Protein AF-I4C8Y8-F1 (afdb_monomer_lite)

pLDDT: mean 79.92, std 16.48, range [39.5, 96.0]

Structure (mmCIF, N/CA/C/O backbone):
data_AF-I4C8Y8-F1
#
_entry.id   AF-I4C8Y8-F1
#
loop_
_atom_site.group_PDB
_atom_site.id
_atom_site.type_symbol
_atom_site.label_atom_id
_atom_site.label_alt_id
_atom_site.label_comp_id
_atom_site.label_asym_id
_atom_site.label_entity_id
_atom_site.label_seq_id
_atom_site.pdbx_PDB_ins_code
_atom_site.Cartn_x
_atom_site.Cartn_y
_atom_site.Cartn_z
_atom_site.occupancy
_atom_site.B_iso_or_equiv
_atom_site.auth_seq_id
_atom_site.auth_comp_id
_atom_site.auth_asym_id
_atom_site.auth_atom_id
_atom_site.pdbx_PDB_model_num
ATOM 1 N N . MET A 1 1 ? -28.497 6.921 -9.385 1.00 40.41 1 MET A N 1
ATOM 2 C CA . MET A 1 1 ? -27.288 7.253 -10.165 1.00 40.41 1 MET A CA 1
ATOM 3 C C . MET A 1 1 ? -26.138 6.450 -9.594 1.00 40.41 1 MET A C 1
ATOM 5 O O . MET A 1 1 ? -25.834 6.623 -8.422 1.00 40.41 1 MET A O 1
ATOM 9 N N . LYS A 1 2 ? -25.570 5.521 -10.369 1.00 39.78 2 LYS A N 1
ATOM 10 C CA . LYS A 1 2 ? -24.259 4.951 -10.055 1.00 39.78 2 LYS A CA 1
ATOM 11 C C . LYS A 1 2 ? -23.258 5.990 -10.545 1.00 39.78 2 LYS A C 1
ATOM 13 O O . LYS A 1 2 ? -22.997 6.038 -11.739 1.00 39.78 2 LYS A O 1
ATOM 18 N N . ASP A 1 3 ? -22.821 6.888 -9.670 1.00 48.16 3 ASP A N 1
ATOM 19 C CA . ASP A 1 3 ? -21.624 7.665 -9.983 1.00 48.16 3 ASP A CA 1
ATOM 20 C C . ASP A 1 3 ? -20.513 6.637 -10.183 1.00 48.16 3 ASP A C 1
ATOM 22 O O . ASP A 1 3 ? -20.263 5.815 -9.293 1.00 48.16 3 ASP A O 1
ATOM 26 N N . GLU A 1 4 ? -19.929 6.601 -11.380 1.00 49.59 4 GLU A N 1
ATOM 27 C CA . GLU A 1 4 ? -18.751 5.788 -11.633 1.00 49.59 4 GLU A CA 1
ATOM 28 C C . GLU A 1 4 ? -17.728 6.192 -10.583 1.00 49.59 4 GLU A C 1
ATOM 30 O O . GLU A 1 4 ? -17.236 7.319 -10.549 1.00 49.59 4 GLU A O 1
ATOM 35 N N . ALA A 1 5 ? -17.440 5.276 -9.666 1.00 52.16 5 ALA A N 1
ATOM 36 C CA . ALA A 1 5 ? -16.670 5.591 -8.479 1.00 52.16 5 ALA A CA 1
ATOM 37 C C . ALA A 1 5 ? -15.254 6.117 -8.798 1.00 52.16 5 ALA A C 1
ATOM 39 O O . ALA A 1 5 ? -14.587 6.642 -7.912 1.00 52.16 5 ALA A O 1
ATOM 40 N N . ALA A 1 6 ? -14.820 6.058 -10.066 1.00 51.25 6 ALA A N 1
ATOM 41 C CA . ALA A 1 6 ? -13.575 6.573 -10.633 1.00 51.25 6 ALA A CA 1
ATOM 42 C C . ALA A 1 6 ? -13.119 7.957 -10.117 1.00 51.25 6 ALA A C 1
ATOM 44 O O . ALA A 1 6 ? -11.923 8.252 -10.170 1.00 51.25 6 ALA A O 1
ATOM 45 N N . HIS A 1 7 ? -14.016 8.782 -9.567 1.00 59.91 7 HIS A N 1
ATOM 46 C CA . HIS A 1 7 ? -13.704 10.116 -9.050 1.00 59.91 7 HIS A CA 1
ATOM 47 C C . HIS A 1 7 ? -13.754 10.277 -7.520 1.00 59.91 7 HIS A C 1
ATOM 49 O O . HIS A 1 7 ? -13.860 11.403 -7.041 1.00 59.91 7 HIS A O 1
ATOM 55 N N . ASP A 1 8 ? -13.623 9.212 -6.714 1.00 72.75 8 ASP A N 1
ATOM 56 C CA . ASP A 1 8 ? -13.432 9.379 -5.264 1.00 72.75 8 ASP A CA 1
ATOM 57 C C . ASP A 1 8 ? -12.123 10.145 -4.952 1.00 72.75 8 ASP A C 1
ATOM 59 O O . ASP A 1 8 ? -11.033 9.591 -5.148 1.00 72.75 8 ASP A O 1
ATOM 63 N N . PRO A 1 9 ? -12.164 11.365 -4.367 1.00 77.25 9 PRO A N 1
ATOM 64 C CA . PRO A 1 9 ? -10.954 12.098 -3.991 1.00 77.25 9 PRO A CA 1
ATOM 65 C C . PRO A 1 9 ? -10.076 11.327 -2.999 1.00 77.25 9 PRO A C 1
ATOM 67 O O . PRO A 1 9 ? -8.862 11.553 -2.941 1.00 77.25 9 PRO A O 1
ATOM 70 N N . LYS A 1 10 ? -10.667 10.407 -2.224 1.00 81.12 10 LYS A N 1
ATOM 71 C CA . LYS A 1 10 ? -9.965 9.515 -1.293 1.00 81.12 10 LYS A CA 1
ATOM 72 C C . LYS A 1 10 ? -9.112 8.474 -2.011 1.00 81.12 10 LYS A C 1
ATOM 74 O O . LYS A 1 10 ? -8.108 8.053 -1.450 1.00 81.12 10 LYS A O 1
ATOM 79 N N . TYR A 1 11 ? -9.481 8.087 -3.230 1.00 86.06 11 TYR A N 1
ATOM 80 C CA . TYR A 1 11 ? -8.823 7.049 -4.024 1.00 86.06 11 TYR A CA 1
ATOM 81 C C . TYR A 1 11 ? -8.322 7.580 -5.369 1.00 86.06 11 TYR A C 1
ATOM 83 O O . TYR A 1 11 ? -8.083 6.795 -6.277 1.00 86.06 11 TYR A O 1
ATOM 91 N N . SER A 1 12 ? -8.127 8.896 -5.502 1.00 83.75 12 SER A N 1
ATOM 92 C CA . SER A 1 12 ? -7.857 9.543 -6.793 1.00 83.75 12 SER A CA 1
ATOM 93 C C . SER A 1 12 ? -6.482 9.232 -7.394 1.00 83.75 12 SER A C 1
ATOM 95 O O . SER A 1 12 ? -6.261 9.472 -8.573 1.00 83.75 12 SER A O 1
ATOM 97 N N . THR A 1 13 ? -5.535 8.719 -6.604 1.00 88.88 13 THR A N 1
ATOM 98 C CA . THR A 1 13 ? -4.179 8.380 -7.066 1.00 88.88 13 THR A CA 1
ATOM 99 C C . THR A 1 13 ? -3.752 7.010 -6.558 1.00 88.88 13 THR A C 1
ATOM 101 O O . THR A 1 13 ? -4.274 6.527 -5.549 1.00 88.88 13 THR A O 1
ATOM 104 N N . PHE A 1 14 ? -2.755 6.410 -7.216 1.00 90.31 14 PHE A N 1
ATOM 105 C CA . PHE A 1 14 ? -2.153 5.145 -6.786 1.00 90.31 14 PHE A CA 1
ATOM 106 C C . PHE A 1 14 ? -1.720 5.206 -5.317 1.00 90.31 14 PHE A C 1
ATOM 108 O O . PHE A 1 14 ? -2.089 4.353 -4.516 1.00 90.31 14 PHE A O 1
ATOM 115 N N . VAL A 1 15 ? -1.014 6.270 -4.928 1.00 91.38 15 VAL A N 1
ATOM 116 C CA . VAL A 1 15 ? -0.540 6.460 -3.550 1.00 91.38 15 VAL A CA 1
ATOM 117 C C . VAL A 1 15 ? -1.701 6.548 -2.569 1.00 91.38 15 VAL A C 1
ATOM 119 O O . VAL A 1 15 ? -1.625 5.978 -1.484 1.00 91.38 15 VAL A O 1
ATOM 122 N N . LYS A 1 16 ? -2.785 7.245 -2.918 1.00 90.94 16 LYS A N 1
ATOM 123 C CA . LYS A 1 16 ? -3.969 7.342 -2.057 1.00 90.94 16 LYS A CA 1
ATOM 124 C C . LYS A 1 16 ? -4.650 5.984 -1.873 1.00 90.94 16 LYS A C 1
ATOM 126 O O . LYS A 1 16 ? -5.003 5.626 -0.751 1.00 90.94 16 LYS A O 1
ATOM 131 N N . ARG A 1 17 ? -4.758 5.193 -2.945 1.00 92.00 17 ARG A N 1
ATOM 132 C CA . ARG A 1 17 ? -5.253 3.809 -2.887 1.00 92.00 17 ARG A CA 1
ATOM 133 C C . ARG A 1 17 ? -4.356 2.927 -2.028 1.00 92.00 17 ARG A C 1
ATOM 135 O O . ARG A 1 17 ? -4.844 2.332 -1.072 1.00 92.00 17 ARG A O 1
ATOM 142 N N . LEU A 1 18 ? -3.049 2.945 -2.264 1.00 93.25 18 LEU A N 1
ATOM 143 C CA . LEU A 1 18 ? -2.070 2.194 -1.481 1.00 93.25 18 LEU A CA 1
ATOM 144 C C . LEU A 1 18 ? -2.101 2.586 0.008 1.00 93.25 18 LEU A C 1
ATOM 146 O O . LEU A 1 18 ? -2.198 1.736 0.888 1.00 93.25 18 LEU A O 1
ATOM 150 N N . THR A 1 19 ? -2.080 3.883 0.317 1.00 92.75 19 THR A N 1
ATOM 151 C CA . THR A 1 19 ? -2.075 4.379 1.706 1.00 92.75 19 THR A CA 1
ATOM 152 C C . THR A 1 19 ? -3.391 4.170 2.443 1.00 92.75 19 THR A C 1
ATOM 154 O O . THR A 1 19 ? -3.409 4.248 3.672 1.00 92.75 19 THR A O 1
ATOM 157 N N . SER A 1 20 ? -4.479 3.847 1.741 1.00 91.81 20 SER A N 1
ATOM 158 C CA . SER A 1 20 ? -5.748 3.505 2.383 1.00 91.81 20 SER A CA 1
ATOM 159 C C . SER A 1 20 ? -5.675 2.226 3.231 1.00 91.81 20 SER A C 1
ATOM 161 O O . SER A 1 20 ? -6.451 2.095 4.176 1.00 91.81 20 SER A O 1
ATOM 163 N N . PHE A 1 21 ? -4.689 1.358 2.967 1.00 93.19 21 PHE A N 1
ATOM 164 C CA . PHE A 1 21 ? -4.399 0.137 3.729 1.00 93.19 21 PHE A CA 1
ATOM 165 C C . PHE A 1 21 ? -3.498 0.361 4.949 1.00 93.19 21 PHE A C 1
ATOM 167 O O . PHE A 1 21 ? -3.179 -0.595 5.663 1.00 93.19 21 PHE A O 1
ATOM 174 N N . LYS A 1 22 ? -3.049 1.596 5.202 1.00 94.12 22 LYS A N 1
ATOM 175 C CA . LYS A 1 22 ? -2.305 1.920 6.424 1.00 94.12 22 LYS A CA 1
ATOM 176 C C . LYS A 1 22 ? -3.234 1.892 7.629 1.00 94.12 22 LYS A C 1
ATOM 178 O O . LYS A 1 22 ? -4.314 2.491 7.597 1.00 94.12 22 LYS A O 1
ATOM 183 N N . LYS A 1 23 ? -2.788 1.285 8.735 1.00 91.31 23 LYS A N 1
ATOM 184 C CA . LYS A 1 23 ? -3.560 1.343 9.988 1.00 91.31 23 LYS A CA 1
ATOM 185 C C . LYS A 1 23 ? -3.664 2.794 10.454 1.00 91.31 23 LYS A C 1
ATOM 187 O O . LYS A 1 23 ? -2.656 3.484 10.628 1.00 91.31 23 LYS A O 1
ATOM 192 N N . ARG A 1 24 ? -4.896 3.267 10.644 1.00 89.50 24 ARG A N 1
ATOM 193 C CA . ARG A 1 24 ? -5.170 4.636 11.089 1.00 89.50 24 ARG A CA 1
ATOM 194 C C . ARG A 1 24 ? -4.924 4.771 12.585 1.00 89.50 24 ARG A C 1
ATOM 196 O O . ARG A 1 24 ? -5.149 3.837 13.347 1.00 89.50 24 ARG A O 1
ATOM 203 N N . LYS A 1 25 ? -4.499 5.964 13.001 1.00 91.06 25 LYS A N 1
ATOM 204 C CA . LYS A 1 25 ? -4.416 6.319 14.419 1.00 91.06 25 LYS A CA 1
ATOM 205 C C . LYS A 1 25 ? -5.822 6.306 15.015 1.00 91.06 25 LYS A C 1
ATOM 207 O O . LYS A 1 25 ? -6.728 6.924 14.460 1.00 91.06 25 LYS A O 1
ATOM 212 N N . THR A 1 26 ? -5.981 5.640 16.150 1.00 91.69 26 THR A N 1
ATOM 213 C CA . THR A 1 26 ? -7.214 5.671 16.944 1.00 91.69 26 THR A CA 1
ATOM 214 C C . THR A 1 26 ? -6.941 6.338 18.291 1.00 91.69 26 THR A C 1
ATOM 216 O O . THR A 1 26 ? -5.798 6.672 18.608 1.00 91.69 26 THR A O 1
ATOM 219 N N . LYS A 1 27 ? -7.978 6.518 19.118 1.00 92.75 27 LYS A N 1
ATOM 220 C CA . LYS A 1 27 ? -7.817 6.984 20.507 1.00 92.75 27 LYS A CA 1
ATOM 221 C C . LYS A 1 27 ? -6.867 6.086 21.319 1.00 92.75 27 LYS A C 1
ATOM 223 O O . LYS A 1 27 ? -6.196 6.578 22.218 1.00 92.75 27 LYS A O 1
ATOM 228 N N . TYR A 1 28 ? -6.788 4.799 20.973 1.00 92.44 28 TYR A N 1
ATOM 229 C CA . TYR A 1 28 ? -6.081 3.766 21.740 1.00 92.44 28 TYR A CA 1
ATOM 230 C C . TYR A 1 28 ? -4.825 3.218 21.050 1.00 92.44 28 TYR A C 1
ATOM 232 O O . TYR A 1 28 ? -4.099 2.430 21.645 1.00 92.44 28 TYR A O 1
ATOM 240 N N . SER A 1 29 ? -4.550 3.606 19.801 1.00 89.19 29 SER A N 1
ATOM 241 C CA . SER A 1 29 ? -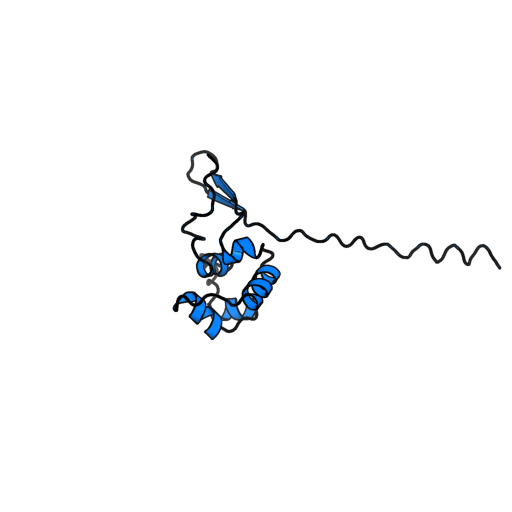3.410 3.076 19.047 1.00 89.19 29 SER A CA 1
ATOM 242 C C . SER A 1 29 ? -2.759 4.139 18.174 1.00 89.19 29 SER A C 1
ATOM 244 O O . SER A 1 29 ? -3.426 4.980 17.560 1.00 89.19 29 SER A O 1
ATOM 246 N N . LYS A 1 30 ? -1.425 4.095 18.106 1.00 91.31 30 LYS A N 1
ATOM 247 C CA . LYS A 1 30 ? -0.679 4.885 17.127 1.00 91.31 30 LYS A CA 1
ATOM 248 C C . LYS A 1 30 ? -0.962 4.323 15.734 1.00 91.31 30 LYS A C 1
ATOM 250 O O . LYS A 1 30 ? -1.045 3.112 15.553 1.00 91.31 30 LYS A O 1
ATOM 255 N N . GLY A 1 31 ? -1.123 5.222 14.766 1.00 92.62 31 GLY A N 1
ATOM 256 C CA . GLY A 1 31 ? -1.205 4.830 13.364 1.00 92.62 31 GLY A CA 1
ATOM 257 C C . GLY A 1 31 ? 0.114 4.223 12.894 1.00 92.62 31 GLY A C 1
ATOM 258 O O . GLY A 1 31 ? 1.164 4.449 13.495 1.00 92.62 31 GLY A O 1
ATOM 259 N N . GLU A 1 32 ? 0.046 3.472 11.806 1.00 94.25 32 GLU A N 1
ATOM 260 C CA . GLU A 1 32 ? 1.208 2.819 11.212 1.00 94.25 32 GLU A CA 1
ATOM 261 C C . GLU A 1 32 ? 2.157 3.853 10.584 1.00 94.25 32 GLU A C 1
ATOM 263 O O . GLU A 1 32 ? 1.738 4.695 9.772 1.00 94.25 32 GLU A O 1
ATOM 268 N N . THR A 1 33 ? 3.445 3.802 10.938 1.00 95.62 33 THR A N 1
ATOM 269 C CA . THR A 1 33 ? 4.460 4.648 10.289 1.00 95.62 33 THR A CA 1
ATOM 270 C C . THR A 1 33 ? 4.690 4.210 8.841 1.00 95.62 33 THR A C 1
ATOM 272 O O . THR A 1 33 ? 4.237 3.145 8.416 1.00 95.62 33 THR A O 1
ATOM 275 N N . ASP A 1 34 ? 5.353 5.045 8.038 1.00 95.12 34 ASP A N 1
ATOM 276 C CA . ASP A 1 34 ? 5.692 4.660 6.662 1.00 95.12 34 ASP A CA 1
ATOM 277 C C . ASP A 1 34 ? 6.650 3.452 6.665 1.00 95.12 34 ASP A C 1
ATOM 279 O O . ASP A 1 34 ? 6.492 2.546 5.856 1.00 95.12 34 ASP A O 1
ATOM 283 N N . GLU A 1 35 ? 7.571 3.383 7.626 1.00 96.00 35 GLU A N 1
ATOM 284 C CA . GLU A 1 35 ? 8.518 2.279 7.814 1.00 96.00 35 GLU A CA 1
ATOM 285 C C . GLU A 1 35 ? 7.802 0.967 8.153 1.00 96.00 35 GLU A C 1
ATOM 287 O O . GLU A 1 35 ? 8.068 -0.059 7.528 1.00 96.00 35 GLU A O 1
ATOM 292 N N . GLN A 1 36 ? 6.858 1.000 9.099 1.00 95.94 36 GLN A N 1
ATOM 293 C CA . GLN A 1 36 ? 6.067 -0.174 9.483 1.00 95.94 36 GLN A CA 1
ATOM 294 C C . GLN A 1 36 ? 5.210 -0.679 8.320 1.00 95.94 36 GLN A C 1
ATOM 296 O O . GLN A 1 36 ? 5.179 -1.877 8.045 1.00 95.94 36 GLN A O 1
ATOM 301 N N . PHE A 1 37 ? 4.569 0.245 7.603 1.00 95.81 37 PHE A N 1
ATOM 302 C CA . PHE A 1 37 ? 3.755 -0.073 6.436 1.00 95.81 37 PHE A CA 1
ATOM 303 C C . PHE A 1 37 ? 4.583 -0.709 5.317 1.00 95.81 37 PHE A C 1
ATOM 305 O O . PHE A 1 37 ? 4.199 -1.738 4.765 1.00 95.81 37 PHE A O 1
ATOM 312 N N . CYS A 1 38 ? 5.745 -0.126 5.017 1.00 95.12 38 CYS A N 1
ATOM 313 C CA . CYS A 1 38 ? 6.657 -0.641 4.003 1.00 95.12 38 CYS A CA 1
ATOM 314 C C . CYS A 1 38 ? 7.203 -2.019 4.378 1.00 95.12 38 CYS A C 1
ATOM 316 O O . CYS A 1 38 ? 7.223 -2.908 3.533 1.00 95.12 38 CYS A O 1
ATOM 318 N N . SER A 1 39 ? 7.583 -2.210 5.645 1.00 95.31 39 SER A N 1
ATOM 319 C CA . SER A 1 39 ? 8.056 -3.495 6.168 1.00 95.31 39 SER A CA 1
ATOM 320 C C . SER A 1 39 ? 6.988 -4.582 6.028 1.00 95.31 39 SER A C 1
ATOM 322 O O . SER A 1 39 ? 7.251 -5.632 5.445 1.00 95.31 39 SER A O 1
ATOM 324 N N . ARG A 1 40 ? 5.743 -4.295 6.437 1.00 94.56 40 ARG A N 1
ATOM 325 C CA . ARG A 1 40 ? 4.607 -5.218 6.281 1.00 94.56 40 ARG A CA 1
ATOM 326 C C . ARG A 1 40 ? 4.345 -5.591 4.823 1.00 94.56 40 ARG A C 1
ATOM 328 O O . ARG A 1 40 ? 4.012 -6.733 4.534 1.00 94.56 40 ARG A O 1
ATOM 335 N N . LEU A 1 41 ? 4.486 -4.633 3.911 1.00 93.25 41 LEU A N 1
ATOM 336 C CA . LEU A 1 41 ? 4.305 -4.862 2.480 1.00 93.25 41 LEU A CA 1
ATOM 337 C C . LEU A 1 41 ? 5.569 -5.348 1.771 1.00 93.25 41 LEU A C 1
ATOM 339 O O . LEU A 1 41 ? 5.501 -5.603 0.574 1.00 93.25 41 LEU A O 1
ATOM 343 N N . GLY A 1 42 ? 6.694 -5.525 2.472 1.00 93.00 42 GLY A N 1
ATOM 344 C CA . GLY A 1 42 ? 7.987 -5.925 1.904 1.00 93.00 42 GLY A CA 1
ATOM 345 C C . GLY A 1 42 ? 8.487 -5.014 0.783 1.00 93.00 42 GLY A C 1
ATOM 346 O O . GLY A 1 42 ? 9.099 -5.491 -0.168 1.00 93.00 42 GLY A O 1
ATOM 347 N N . ILE A 1 43 ? 8.217 -3.711 0.880 1.00 93.75 43 ILE A N 1
ATOM 348 C CA . ILE A 1 43 ? 8.694 -2.698 -0.068 1.00 93.75 43 ILE A CA 1
ATOM 349 C C . ILE A 1 43 ? 9.746 -1.801 0.581 1.00 93.75 43 ILE A C 1
ATOM 351 O O . ILE A 1 43 ? 9.742 -1.563 1.787 1.00 93.75 43 ILE A O 1
ATOM 355 N N . SER A 1 44 ? 10.642 -1.243 -0.231 1.00 94.75 44 SER A N 1
ATOM 356 C CA . SER A 1 44 ? 11.608 -0.254 0.250 1.00 94.75 44 SER A CA 1
ATOM 357 C C . SER A 1 44 ? 10.915 1.057 0.623 1.00 94.75 44 SER A C 1
ATOM 359 O O . SER A 1 44 ? 10.164 1.626 -0.174 1.00 94.75 44 SER A O 1
ATOM 361 N N . LEU A 1 45 ? 11.256 1.599 1.796 1.00 95.31 45 LEU A N 1
ATOM 362 C CA . LEU A 1 45 ? 10.811 2.922 2.236 1.00 95.31 45 LEU A CA 1
ATOM 363 C C . LEU A 1 45 ? 11.176 4.019 1.228 1.00 95.31 45 LEU A C 1
ATOM 365 O O . LEU A 1 45 ? 10.378 4.920 0.980 1.00 95.31 45 LEU A O 1
ATOM 369 N N . SER A 1 46 ? 12.368 3.947 0.627 1.00 94.94 46 SER A N 1
ATOM 370 C CA . SER A 1 46 ? 12.816 4.927 -0.372 1.00 94.94 46 SER A CA 1
ATOM 371 C C . SER A 1 46 ? 11.931 4.896 -1.622 1.00 94.94 46 SER A C 1
ATOM 373 O O . SER A 1 46 ? 11.521 5.941 -2.140 1.00 94.94 46 SER A O 1
ATOM 375 N N . LYS A 1 47 ? 11.558 3.686 -2.057 1.00 93.88 47 LYS A N 1
ATOM 376 C CA . LYS A 1 47 ? 10.657 3.473 -3.192 1.00 93.88 47 LYS A CA 1
ATOM 377 C C . LYS A 1 47 ? 9.267 4.032 -2.893 1.00 93.88 47 LYS A C 1
ATOM 379 O O . LYS A 1 47 ? 8.758 4.856 -3.645 1.00 93.88 47 LYS A O 1
ATOM 384 N N . PHE A 1 48 ? 8.722 3.691 -1.727 1.00 94.75 48 PHE A N 1
ATOM 385 C CA . PHE A 1 48 ? 7.436 4.206 -1.267 1.00 94.75 48 PHE A CA 1
ATOM 386 C C . PHE A 1 48 ? 7.406 5.737 -1.152 1.00 94.75 48 PHE A C 1
ATOM 388 O O . PHE A 1 48 ? 6.465 6.378 -1.617 1.00 94.75 48 PHE A O 1
ATOM 395 N N . ARG A 1 49 ? 8.448 6.354 -0.579 1.00 94.38 49 ARG A N 1
ATOM 396 C CA . ARG A 1 49 ? 8.562 7.819 -0.483 1.00 94.38 49 ARG A CA 1
ATOM 397 C C . ARG A 1 49 ? 8.675 8.478 -1.859 1.00 94.38 49 ARG A C 1
ATOM 399 O O . ARG A 1 49 ? 8.138 9.566 -2.041 1.00 94.38 49 ARG A O 1
ATOM 406 N N . SER A 1 50 ? 9.323 7.825 -2.824 1.00 94.06 50 SER A N 1
ATOM 407 C CA . SER A 1 50 ? 9.381 8.314 -4.206 1.00 94.06 50 SER A CA 1
ATOM 408 C C . SER A 1 50 ? 7.996 8.319 -4.849 1.00 94.06 50 SER A C 1
ATOM 410 O O . SER A 1 50 ? 7.600 9.335 -5.415 1.00 94.06 50 SER A O 1
ATOM 412 N N . TRP A 1 51 ? 7.210 7.257 -4.660 1.00 93.25 51 TRP A N 1
ATOM 413 C CA . TRP A 1 51 ? 5.816 7.245 -5.107 1.00 93.25 51 TRP A CA 1
ATOM 414 C C . TRP A 1 51 ? 4.992 8.341 -4.432 1.00 93.25 51 TRP A C 1
ATOM 416 O O . TRP A 1 51 ? 4.267 9.079 -5.089 1.00 93.25 51 TRP A O 1
ATOM 426 N N . LYS A 1 52 ? 5.145 8.487 -3.112 1.00 91.06 52 LYS A N 1
ATOM 427 C CA . LYS A 1 52 ? 4.339 9.395 -2.291 1.00 91.06 52 LYS A CA 1
ATOM 428 C C . LYS A 1 52 ? 4.619 10.880 -2.527 1.00 91.06 52 LYS A C 1
ATOM 430 O O . LYS A 1 52 ? 3.677 11.664 -2.506 1.00 91.06 52 LYS A O 1
ATOM 435 N N . TYR A 1 53 ? 5.882 11.267 -2.701 1.00 91.31 53 TYR A N 1
ATOM 436 C CA . TYR A 1 53 ? 6.292 12.678 -2.694 1.00 91.31 53 TYR A CA 1
ATOM 437 C C . TYR A 1 53 ? 6.878 13.175 -4.014 1.00 91.31 53 TYR A C 1
ATOM 439 O O . TYR A 1 53 ? 6.938 14.382 -4.219 1.00 91.31 53 TYR A O 1
ATOM 447 N N . LYS A 1 54 ? 7.330 12.276 -4.897 1.00 88.38 54 LYS A N 1
ATOM 448 C CA . LYS A 1 54 ? 7.976 12.650 -6.166 1.00 88.38 54 LYS A CA 1
ATOM 449 C C . LYS A 1 54 ? 7.093 12.392 -7.387 1.00 88.38 54 LYS A C 1
ATOM 451 O O . LYS A 1 54 ? 7.585 12.489 -8.503 1.00 88.38 54 LYS A O 1
ATOM 456 N N . SER A 1 55 ? 5.825 12.023 -7.179 1.00 80.75 55 SER A N 1
ATOM 457 C CA . SER A 1 55 ? 4.889 11.644 -8.248 1.00 80.75 55 SER A CA 1
ATOM 458 C C . SER A 1 55 ? 5.442 10.565 -9.189 1.00 80.75 55 SER A C 1
ATOM 460 O O . SER A 1 55 ? 5.084 10.515 -10.360 1.00 80.75 55 SER A O 1
ATOM 462 N N . VAL A 1 56 ? 6.333 9.706 -8.685 1.00 86.94 56 VAL A N 1
ATOM 463 C CA . VAL A 1 56 ? 6.879 8.578 -9.445 1.00 86.94 56 VAL A CA 1
ATOM 464 C C . VAL A 1 56 ? 5.841 7.463 -9.448 1.00 86.94 56 VAL A C 1
ATOM 466 O O . VAL A 1 56 ? 5.350 7.075 -8.388 1.00 86.94 56 VAL A O 1
ATOM 469 N N . GLU A 1 57 ? 5.511 6.925 -10.615 1.00 84.06 57 GLU A N 1
ATOM 470 C CA . GLU A 1 57 ? 4.615 5.773 -10.706 1.00 84.06 57 GLU A CA 1
ATOM 471 C C . GLU A 1 57 ? 5.345 4.470 -10.328 1.00 84.06 57 GLU A C 1
ATOM 473 O O . GLU A 1 57 ? 6.561 4.349 -10.516 1.00 84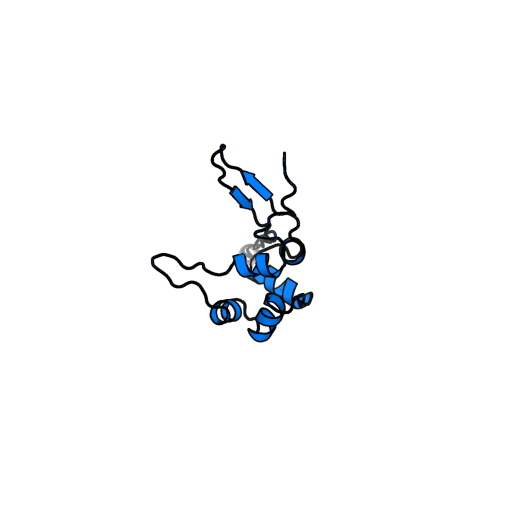.06 57 GLU A O 1
ATOM 478 N N . PRO A 1 58 ? 4.647 3.487 -9.735 1.00 89.44 58 PRO A N 1
ATOM 479 C CA . PRO A 1 58 ? 5.212 2.160 -9.527 1.00 89.44 58 PRO A CA 1
ATOM 480 C C . PRO A 1 58 ? 5.463 1.469 -10.871 1.00 89.44 58 PRO A C 1
ATOM 482 O O . PRO A 1 58 ? 4.659 1.567 -11.793 1.00 89.44 58 PRO A O 1
ATOM 485 N N . ASP A 1 59 ? 6.546 0.702 -10.960 1.00 91.94 59 ASP A N 1
ATOM 486 C CA . ASP A 1 59 ? 6.692 -0.263 -12.046 1.00 91.94 59 ASP A CA 1
ATOM 487 C C . ASP A 1 59 ? 5.624 -1.367 -11.949 1.00 91.94 59 ASP A C 1
ATOM 489 O O . ASP A 1 59 ? 5.108 -1.669 -10.867 1.00 91.94 59 ASP A O 1
ATOM 493 N N . VAL A 1 60 ? 5.322 -1.990 -13.092 1.00 90.56 60 VAL A N 1
ATOM 494 C CA . VAL A 1 60 ? 4.273 -3.016 -13.226 1.00 90.56 60 VAL A CA 1
ATOM 495 C C . VAL A 1 60 ? 4.482 -4.176 -12.253 1.00 90.56 60 VAL A C 1
ATOM 497 O O . VAL A 1 60 ? 3.529 -4.622 -11.619 1.00 90.56 60 VAL A O 1
ATOM 500 N N . ILE A 1 61 ? 5.728 -4.627 -12.075 1.00 92.19 61 ILE A N 1
ATOM 501 C CA . ILE A 1 61 ? 6.062 -5.733 -11.168 1.00 92.19 61 ILE A CA 1
ATOM 502 C C . ILE A 1 61 ? 5.721 -5.367 -9.723 1.00 92.19 61 ILE A C 1
ATOM 504 O O . ILE A 1 61 ? 5.097 -6.143 -9.004 1.00 92.19 61 ILE A O 1
ATOM 508 N N . SER A 1 62 ? 6.071 -4.158 -9.298 1.00 93.31 62 SER A N 1
ATOM 509 C CA . SER A 1 62 ? 5.747 -3.680 -7.954 1.00 93.31 62 SER A CA 1
ATOM 510 C C . SER A 1 62 ? 4.253 -3.521 -7.744 1.00 93.31 62 SER A C 1
ATOM 512 O O . SER A 1 62 ? 3.760 -3.834 -6.665 1.00 93.31 62 SER A O 1
ATOM 514 N N . ALA A 1 63 ? 3.528 -3.046 -8.756 1.00 93.19 63 ALA A N 1
ATOM 515 C CA . ALA A 1 63 ? 2.081 -2.929 -8.684 1.00 93.19 63 ALA A CA 1
ATOM 516 C C . ALA A 1 63 ? 1.405 -4.307 -8.565 1.00 93.19 63 ALA A C 1
ATOM 518 O O . ALA A 1 63 ? 0.515 -4.452 -7.733 1.00 93.19 63 ALA A O 1
ATOM 519 N N . LEU A 1 64 ? 1.872 -5.315 -9.311 1.00 92.56 64 LEU A N 1
ATOM 520 C CA . LEU A 1 64 ? 1.404 -6.705 -9.215 1.00 92.56 64 LEU A CA 1
ATOM 521 C C . LEU A 1 64 ? 1.635 -7.293 -7.821 1.00 92.56 64 LEU A C 1
ATOM 523 O O . LEU A 1 64 ? 0.697 -7.768 -7.190 1.00 92.56 64 LEU A O 1
ATOM 527 N N . VAL A 1 65 ? 2.863 -7.194 -7.304 1.00 92.75 65 VAL A N 1
ATOM 528 C CA . VAL A 1 65 ? 3.205 -7.707 -5.966 1.00 92.75 65 VAL A CA 1
ATOM 529 C C . VAL A 1 65 ? 2.381 -7.019 -4.876 1.00 92.75 65 VAL A C 1
ATOM 531 O O . VAL A 1 65 ? 1.995 -7.645 -3.892 1.00 92.75 65 VAL A O 1
ATOM 534 N N . LEU A 1 66 ? 2.115 -5.721 -5.022 1.00 94.88 66 LEU A N 1
ATOM 535 C CA . LEU A 1 66 ? 1.274 -4.988 -4.080 1.00 94.88 66 LEU A CA 1
ATOM 536 C C . LEU A 1 66 ? -0.199 -5.382 -4.184 1.00 94.88 66 LEU A C 1
ATOM 538 O O . LEU A 1 66 ? -0.853 -5.459 -3.150 1.00 94.88 66 LEU A O 1
ATOM 542 N N . ALA A 1 67 ? -0.714 -5.602 -5.394 1.00 94.06 67 ALA A N 1
ATOM 543 C CA . ALA A 1 67 ? -2.093 -6.024 -5.620 1.00 94.06 67 ALA A CA 1
ATOM 544 C C . ALA A 1 67 ? -2.366 -7.384 -4.960 1.00 94.06 67 ALA A C 1
ATOM 546 O O . ALA A 1 67 ? -3.297 -7.497 -4.165 1.00 94.06 67 ALA A O 1
ATOM 547 N N . ASP A 1 68 ? -1.468 -8.345 -5.184 1.00 91.75 68 ASP A N 1
ATOM 548 C CA . ASP A 1 68 ? -1.494 -9.676 -4.573 1.00 91.75 68 ASP A CA 1
ATOM 549 C C . ASP A 1 68 ? -1.466 -9.604 -3.035 1.00 91.75 68 ASP A C 1
ATOM 551 O O . ASP A 1 68 ? -2.382 -10.058 -2.352 1.00 91.75 68 ASP A O 1
ATOM 555 N N . ARG A 1 69 ? -0.485 -8.896 -2.458 1.00 92.50 69 ARG A N 1
ATOM 556 C CA . ARG A 1 69 ? -0.353 -8.758 -0.992 1.00 92.50 69 ARG A CA 1
ATOM 557 C C . ARG A 1 69 ? -1.522 -8.051 -0.314 1.00 92.50 69 ARG A C 1
ATOM 559 O O . ARG A 1 69 ? -1.693 -8.180 0.900 1.00 92.50 69 ARG A O 1
ATOM 566 N N . LEU A 1 70 ? -2.246 -7.216 -1.051 1.00 93.31 70 LEU A N 1
ATOM 567 C CA . LEU A 1 70 ? -3.378 -6.451 -0.537 1.00 93.31 70 LEU A CA 1
ATOM 568 C C . LEU A 1 70 ? -4.724 -7.118 -0.832 1.00 93.31 70 LEU A C 1
ATOM 570 O O . LEU A 1 70 ? -5.731 -6.586 -0.366 1.00 93.31 70 LEU A O 1
ATOM 574 N N . ASP A 1 71 ? -4.737 -8.247 -1.550 1.00 92.94 71 ASP A N 1
ATOM 575 C CA . ASP A 1 71 ? -5.952 -8.931 -2.003 1.00 92.94 71 ASP A CA 1
ATOM 576 C C . ASP A 1 71 ? -6.882 -7.971 -2.777 1.00 92.94 71 ASP A C 1
ATOM 578 O O . ASP A 1 71 ? -8.052 -7.766 -2.444 1.00 92.94 71 ASP A O 1
ATOM 582 N N . VAL A 1 72 ? -6.327 -7.287 -3.786 1.00 92.88 72 VAL A N 1
ATOM 583 C CA . VAL A 1 72 ? -7.057 -6.331 -4.637 1.00 92.88 72 VAL A CA 1
ATOM 584 C C . VAL A 1 72 ? -6.750 -6.519 -6.109 1.00 92.88 72 VAL A C 1
ATOM 586 O O . VAL A 1 72 ? -5.633 -6.872 -6.473 1.00 92.88 72 VAL A O 1
ATOM 589 N N . LYS A 1 73 ? -7.701 -6.148 -6.972 1.00 92.62 73 LYS A N 1
ATOM 590 C CA . LYS A 1 73 ? -7.449 -6.118 -8.416 1.00 92.62 73 LYS A CA 1
ATOM 591 C C . LYS A 1 73 ? -6.366 -5.110 -8.782 1.00 92.62 73 LYS A C 1
ATOM 593 O O . LYS A 1 73 ? -6.441 -3.937 -8.392 1.00 92.62 73 LYS A O 1
ATOM 598 N N . LEU A 1 74 ? -5.422 -5.525 -9.627 1.00 91.69 74 LEU A N 1
ATOM 599 C CA . LEU A 1 74 ? -4.359 -4.649 -10.139 1.00 91.69 74 LEU A CA 1
ATOM 600 C C . LEU A 1 74 ? -4.920 -3.372 -10.784 1.00 91.69 74 LEU A C 1
ATOM 602 O O . LEU A 1 74 ? -4.442 -2.266 -10.521 1.00 91.69 74 LEU A O 1
ATOM 606 N N . GLU A 1 75 ? -5.958 -3.516 -11.609 1.00 90.19 75 GLU A N 1
ATOM 607 C CA . GLU A 1 75 ? -6.595 -2.398 -12.314 1.00 90.19 75 GLU A CA 1
ATOM 608 C C . GLU A 1 75 ? -7.163 -1.352 -11.355 1.00 90.19 75 GLU A C 1
ATOM 610 O O . GLU A 1 75 ? -7.087 -0.146 -11.614 1.00 90.19 75 GLU A O 1
ATOM 615 N N . TRP A 1 76 ? -7.700 -1.799 -10.219 1.00 90.69 76 TRP A N 1
ATOM 616 C CA . TRP A 1 76 ? -8.155 -0.890 -9.184 1.00 90.69 76 TRP A CA 1
ATOM 617 C C . TRP A 1 76 ? -6.978 -0.182 -8.529 1.00 90.69 76 TRP A C 1
ATOM 619 O O . TRP A 1 76 ? -7.001 1.038 -8.384 1.00 90.69 76 TRP A O 1
ATOM 629 N N . LEU A 1 77 ? -5.917 -0.906 -8.178 1.00 91.50 77 LEU A N 1
ATOM 630 C CA . LEU A 1 77 ? -4.766 -0.305 -7.516 1.00 91.50 77 LEU A CA 1
ATOM 631 C C . LEU A 1 77 ? -4.092 0.764 -8.400 1.00 91.50 77 LEU A C 1
ATOM 633 O O . LEU A 1 77 ? -3.803 1.867 -7.922 1.00 91.50 77 LEU A O 1
ATOM 637 N N . ILE A 1 78 ? -3.908 0.489 -9.696 1.00 89.88 78 ILE A N 1
ATOM 638 C CA . ILE A 1 78 ? -3.241 1.402 -10.640 1.00 89.88 78 ILE A CA 1
ATOM 639 C C . ILE A 1 78 ? -4.161 2.525 -11.112 1.00 89.88 78 ILE A C 1
ATOM 641 O O . ILE A 1 78 ? -3.736 3.677 -11.106 1.00 89.88 78 ILE A O 1
ATOM 645 N N . ALA A 1 79 ? -5.407 2.229 -11.488 1.00 86.31 79 ALA A N 1
ATOM 646 C CA . ALA A 1 79 ? -6.281 3.186 -12.175 1.00 86.31 79 ALA A CA 1
ATOM 647 C C . ALA A 1 79 ? -7.530 3.581 -11.373 1.00 86.31 79 ALA A C 1
ATOM 649 O O . ALA A 1 79 ? -8.251 4.489 -11.771 1.00 86.31 79 ALA A O 1
ATOM 650 N N . GLY A 1 80 ? -7.802 2.930 -10.242 1.00 85.31 80 GLY A N 1
ATOM 651 C CA . GLY A 1 80 ? -9.033 3.134 -9.478 1.00 85.31 80 GLY A CA 1
ATOM 652 C C . GLY A 1 80 ? -10.270 2.551 -10.160 1.00 85.31 80 GLY A C 1
ATOM 653 O O . GLY A 1 80 ? -11.384 2.902 -9.788 1.00 85.31 80 GLY A O 1
ATOM 654 N N . ARG A 1 81 ? -10.118 1.673 -11.158 1.00 84.44 81 ARG A N 1
ATOM 655 C CA . ARG A 1 81 ? -11.255 1.073 -11.870 1.00 84.44 81 ARG A CA 1
ATOM 656 C C . ARG A 1 81 ? -11.962 0.003 -11.035 1.00 84.44 81 ARG A C 1
ATOM 658 O O . ARG A 1 81 ? -11.341 -0.658 -10.211 1.00 84.44 81 ARG A O 1
ATOM 665 N N . GLY A 1 82 ? -13.268 -0.154 -11.248 1.00 78.19 82 GLY A N 1
ATOM 666 C CA . GLY A 1 82 ? -14.046 -1.272 -10.703 1.00 78.19 82 GLY A CA 1
ATOM 667 C C . GLY A 1 82 ? -14.384 -1.207 -9.211 1.00 78.19 82 GLY A C 1
ATOM 668 O O . GLY A 1 82 ? -14.833 -2.211 -8.670 1.00 78.19 82 GLY A O 1
ATOM 669 N N . HIS A 1 83 ? -14.180 -0.072 -8.532 1.00 78.75 83 HIS A N 1
ATOM 670 C CA . HIS A 1 83 ? -14.761 0.098 -7.198 1.00 78.75 83 HIS A CA 1
ATOM 671 C C . HIS A 1 83 ? -16.195 0.593 -7.272 1.00 78.75 83 HIS A C 1
ATOM 673 O O . HIS A 1 83 ? -16.575 1.295 -8.206 1.00 78.75 83 HIS A O 1
ATOM 679 N N . GLU A 1 84 ? -16.974 0.233 -6.262 1.00 74.88 84 GLU A N 1
ATOM 680 C CA . GLU A 1 84 ? -18.370 0.635 -6.144 1.00 74.88 84 GLU A CA 1
ATOM 681 C C . GLU A 1 84 ? -18.555 1.486 -4.897 1.00 74.88 84 GLU A C 1
ATOM 683 O O . GLU A 1 84 ? -17.912 1.268 -3.865 1.00 74.88 84 GLU A O 1
ATOM 688 N N . VAL A 1 85 ? -19.429 2.478 -5.003 1.00 74.50 85 VAL A N 1
ATOM 689 C C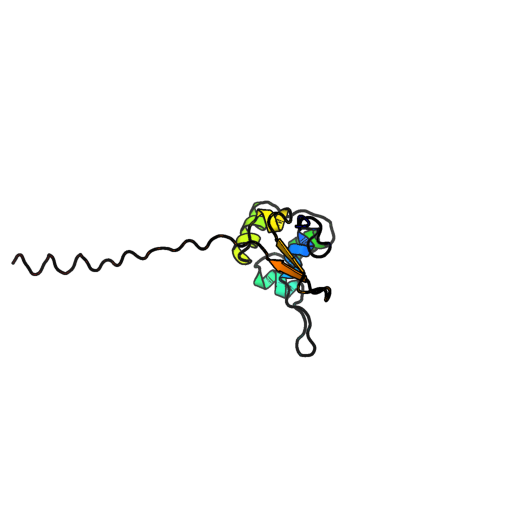A . VAL A 1 85 ? -19.772 3.370 -3.904 1.00 74.50 85 VAL A CA 1
ATOM 690 C C . VAL A 1 85 ? -21.267 3.280 -3.672 1.00 74.50 85 VAL A C 1
ATOM 692 O O . VAL A 1 85 ? -22.055 3.565 -4.569 1.00 74.50 85 VAL A O 1
ATOM 695 N N . GLU A 1 86 ? -21.644 2.921 -2.453 1.00 72.94 86 GLU A N 1
ATOM 696 C CA . GLU A 1 86 ? -23.033 2.900 -2.010 1.00 72.94 86 GLU A CA 1
ATOM 697 C C . GLU A 1 86 ? -23.230 3.984 -0.949 1.00 72.94 86 GLU A C 1
ATOM 699 O O . GLU A 1 86 ? -22.460 4.086 0.012 1.00 72.94 86 GLU A O 1
ATOM 704 N N . PHE A 1 87 ? -24.255 4.814 -1.134 1.00 72.31 87 PHE A N 1
ATOM 705 C CA . PHE A 1 87 ? -24.678 5.798 -0.143 1.00 72.31 87 PHE A CA 1
ATOM 706 C C . PHE A 1 87 ? -25.792 5.187 0.698 1.00 72.31 87 PHE A C 1
ATOM 708 O O . PHE A 1 87 ? -26.833 4.805 0.164 1.00 72.31 87 PHE A O 1
ATOM 715 N N . LEU A 1 88 ? -25.575 5.083 2.007 1.00 69.88 88 LEU A N 1
ATOM 716 C CA . LEU A 1 88 ? -26.586 4.565 2.922 1.00 69.88 88 LEU A CA 1
ATOM 717 C C . LEU A 1 88 ? -27.537 5.696 3.337 1.00 69.88 88 LEU A C 1
ATOM 719 O O . LEU A 1 88 ? -27.117 6.704 3.904 1.00 69.88 88 LEU A O 1
ATOM 723 N N . ASN A 1 89 ? -28.821 5.491 3.035 1.00 61.25 89 ASN A N 1
ATOM 724 C CA . ASN A 1 89 ? -30.000 6.096 3.665 1.00 61.25 89 ASN A CA 1
ATOM 725 C C . ASN A 1 89 ? -29.955 7.606 3.970 1.00 61.25 89 ASN A C 1
ATOM 727 O O . ASN A 1 89 ? -30.344 8.020 5.052 1.00 61.25 89 ASN A O 1
ATOM 731 N N . GLY A 1 90 ? -29.524 8.454 3.032 1.00 61.47 90 GLY A N 1
ATOM 732 C CA . GLY A 1 90 ? -29.685 9.916 3.151 1.00 61.47 90 GLY A CA 1
ATOM 733 C C . GLY A 1 90 ? -28.837 10.606 4.233 1.00 61.47 90 GLY A C 1
ATOM 734 O O . GLY A 1 90 ? -28.821 11.830 4.295 1.00 61.47 90 GLY A O 1
ATOM 735 N N . GLU A 1 91 ? -28.074 9.853 5.028 1.00 59.16 91 GLU A N 1
ATOM 736 C CA . GLU A 1 91 ? -27.244 10.361 6.133 1.00 59.16 91 GLU A CA 1
ATOM 737 C C . GLU A 1 91 ? -25.814 10.734 5.699 1.00 59.16 91 GLU A C 1
ATOM 739 O O . GLU A 1 91 ? -24.935 10.974 6.524 1.00 59.16 91 GLU A O 1
ATOM 744 N N . GLY A 1 92 ? -25.536 10.754 4.391 1.00 62.44 92 GLY A N 1
ATOM 745 C CA . GLY A 1 92 ? -24.195 11.041 3.865 1.00 62.44 92 GLY A CA 1
ATOM 746 C C . GLY A 1 92 ? -23.157 9.951 4.168 1.00 62.44 92 GLY A C 1
ATOM 747 O O . GLY A 1 92 ? -21.966 10.147 3.912 1.00 62.44 92 GLY A O 1
ATOM 748 N N . LEU A 1 93 ? -23.581 8.792 4.689 1.00 60.84 93 LEU A N 1
ATOM 749 C CA . LEU A 1 93 ? -22.700 7.659 4.946 1.00 60.84 93 LEU A CA 1
ATOM 750 C C . LEU A 1 93 ? -22.336 6.966 3.625 1.00 60.84 93 LEU A C 1
ATOM 752 O O . LEU A 1 93 ? -23.210 6.597 2.839 1.00 60.84 93 LEU A O 1
ATOM 756 N N . ARG A 1 94 ? -21.035 6.775 3.388 1.00 72.12 94 ARG A N 1
ATOM 757 C CA . ARG A 1 94 ? -20.488 6.247 2.133 1.00 72.12 94 ARG A CA 1
ATOM 758 C C . ARG A 1 94 ? -19.754 4.930 2.366 1.00 72.12 94 ARG A C 1
ATOM 760 O O . ARG A 1 94 ? -18.749 4.900 3.078 1.00 72.12 94 ARG A O 1
ATOM 767 N N . VAL A 1 95 ? -20.212 3.865 1.718 1.00 73.38 95 VAL A N 1
ATOM 768 C CA . VAL A 1 95 ? -19.534 2.565 1.676 1.00 73.38 95 VAL A CA 1
ATOM 769 C C . VAL A 1 95 ? -18.776 2.462 0.362 1.00 73.38 95 VAL A C 1
ATOM 771 O O . VAL A 1 95 ? -19.352 2.675 -0.699 1.00 73.38 95 VAL A O 1
ATOM 774 N N . THR A 1 96 ? -17.485 2.136 0.423 1.00 76.31 96 THR A N 1
ATOM 775 C CA . THR A 1 96 ? -16.685 1.849 -0.773 1.00 76.31 96 THR A CA 1
ATOM 776 C C . THR A 1 96 ? -16.324 0.373 -0.805 1.00 76.31 96 THR A C 1
ATOM 778 O O . THR A 1 96 ? -15.671 -0.118 0.117 1.00 76.31 96 THR A O 1
ATOM 781 N N . ARG A 1 97 ? -16.705 -0.321 -1.878 1.00 82.88 97 ARG A N 1
ATOM 782 C CA . ARG A 1 97 ? -16.316 -1.708 -2.146 1.00 82.88 97 ARG A CA 1
ATOM 783 C C . ARG A 1 97 ? -15.080 -1.714 -3.037 1.00 82.88 97 ARG A C 1
ATOM 785 O O . ARG A 1 97 ? -15.128 -1.248 -4.173 1.00 82.88 97 ARG A O 1
ATOM 792 N N . ILE A 1 98 ? -13.967 -2.201 -2.493 1.00 86.00 98 ILE A N 1
ATOM 793 C CA . ILE A 1 98 ? -12.706 -2.378 -3.223 1.00 86.00 98 ILE A CA 1
ATOM 794 C C . ILE A 1 98 ? -12.754 -3.749 -3.912 1.00 86.00 98 ILE A C 1
ATOM 796 O O . ILE A 1 98 ? -12.993 -4.740 -3.217 1.00 86.00 98 ILE A O 1
ATOM 800 N N . PRO A 1 99 ? -12.551 -3.831 -5.238 1.00 85.88 99 PRO A N 1
ATOM 801 C CA . PRO A 1 99 ? -12.596 -5.095 -5.954 1.00 85.88 99 PRO A CA 1
ATOM 802 C C . PRO A 1 99 ? -11.385 -5.958 -5.593 1.00 85.88 99 PRO A C 1
ATOM 804 O O . PRO A 1 99 ? -10.245 -5.485 -5.593 1.00 85.88 99 PRO A O 1
ATOM 807 N N . ARG A 1 100 ? -11.654 -7.231 -5.315 1.00 87.44 100 ARG A N 1
ATOM 808 C CA . ARG A 1 100 ? -10.652 -8.236 -4.954 1.00 87.44 100 ARG A CA 1
ATOM 809 C C . ARG A 1 100 ? -10.369 -9.177 -6.113 1.00 87.44 100 ARG A C 1
ATOM 811 O O . ARG A 1 100 ? -11.187 -9.268 -7.037 1.00 87.44 100 ARG A O 1
ATOM 818 N N . GLU A 1 101 ? -9.220 -9.836 -6.066 1.00 79.81 101 GLU A N 1
ATOM 819 C CA . GLU A 1 101 ? -8.969 -10.965 -6.957 1.00 79.81 101 GLU A CA 1
ATOM 820 C C . GLU A 1 101 ? -9.913 -12.117 -6.563 1.00 79.81 101 GLU A C 1
ATOM 822 O O . GLU A 1 101 ? -10.205 -12.302 -5.376 1.00 79.81 101 GLU A O 1
ATOM 827 N N . PRO A 1 102 ? -10.498 -12.841 -7.531 1.00 74.75 102 PRO A N 1
ATOM 828 C CA . PRO A 1 102 ? -11.318 -14.001 -7.219 1.00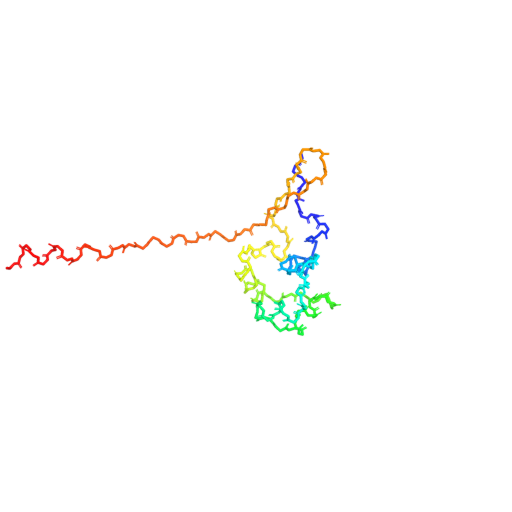 74.75 102 PRO A CA 1
ATOM 829 C C . PRO A 1 102 ? -10.447 -15.057 -6.534 1.00 74.75 102 PRO A C 1
ATOM 831 O O . PRO A 1 102 ? -9.369 -15.388 -7.019 1.00 74.75 102 PRO A O 1
ATOM 834 N N . LEU A 1 103 ? -10.920 -15.595 -5.410 1.00 68.94 103 LEU A N 1
ATOM 835 C CA . LEU A 1 103 ? -10.259 -16.725 -4.768 1.00 68.94 103 LEU A CA 1
ATOM 836 C C . LEU A 1 103 ? -10.353 -17.932 -5.708 1.00 68.94 103 LEU A C 1
ATOM 838 O O . LEU A 1 103 ? -11.457 -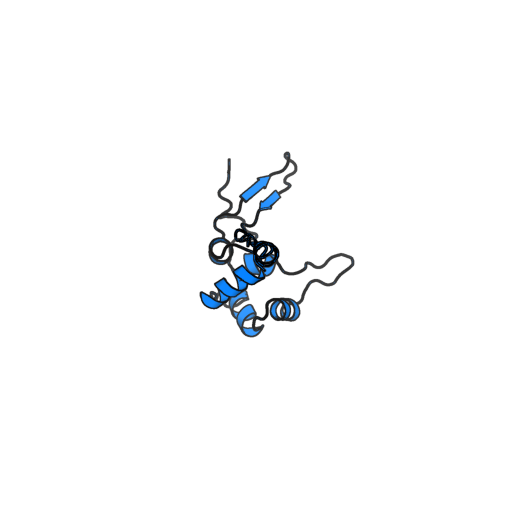18.377 -6.029 1.00 68.94 103 LEU A O 1
ATOM 842 N N . GLU A 1 104 ? -9.212 -18.463 -6.140 1.00 68.38 104 GLU A N 1
ATOM 843 C CA . GLU A 1 104 ? -9.175 -19.769 -6.791 1.00 68.38 104 GLU A CA 1
ATOM 844 C C . GLU A 1 104 ? -9.511 -20.830 -5.737 1.00 68.38 104 GLU A C 1
ATOM 846 O O . GLU A 1 104 ? -8.743 -21.080 -4.806 1.00 68.38 104 GLU A O 1
ATOM 851 N N . ILE A 1 105 ? -10.699 -21.425 -5.844 1.00 71.25 105 ILE A N 1
ATOM 852 C CA . ILE A 1 105 ? -11.068 -22.583 -5.031 1.00 71.25 105 ILE A CA 1
ATOM 853 C C . ILE A 1 105 ? -10.295 -23.767 -5.607 1.00 71.25 105 ILE A C 1
ATOM 855 O O . ILE A 1 105 ? -10.658 -24.302 -6.653 1.00 71.25 105 ILE A O 1
ATOM 859 N N . VAL A 1 106 ? -9.206 -24.158 -4.947 1.00 65.69 106 VAL A N 1
ATOM 860 C CA . VAL A 1 106 ? -8.513 -25.406 -5.270 1.00 65.69 106 VAL A CA 1
ATOM 861 C C . VAL A 1 106 ? -9.357 -26.540 -4.694 1.00 65.69 106 VAL A C 1
ATOM 863 O O . VAL A 1 106 ? -9.351 -26.771 -3.486 1.00 65.69 106 VAL A O 1
ATOM 866 N N . GLU A 1 107 ? -10.136 -27.214 -5.539 1.00 63.59 107 GLU A N 1
ATOM 867 C CA . GLU A 1 107 ? -10.794 -28.462 -5.154 1.00 63.59 107 GLU A CA 1
ATOM 868 C C . GLU A 1 107 ? -9.709 -29.520 -4.918 1.00 63.59 107 GLU A C 1
ATOM 870 O O . GLU A 1 107 ? -9.088 -30.035 -5.849 1.00 63.59 107 GLU A O 1
ATOM 875 N N . GLU A 1 108 ? -9.431 -29.805 -3.648 1.00 58.47 108 GLU A N 1
ATOM 876 C CA . GLU A 1 108 ? -8.539 -30.880 -3.235 1.00 58.47 108 GLU A CA 1
ATOM 877 C C . GLU A 1 108 ? -9.232 -32.212 -3.559 1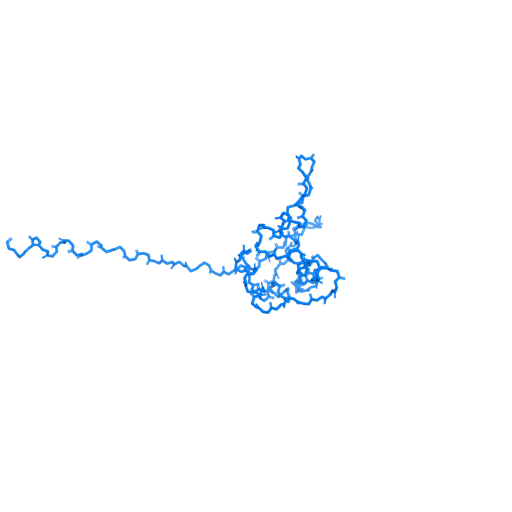.00 58.47 108 GLU A C 1
ATOM 879 O O . GLU A 1 108 ? -10.076 -32.702 -2.809 1.00 58.47 108 GLU A O 1
ATOM 884 N N . ILE A 1 109 ? -8.941 -32.772 -4.737 1.00 61.91 109 ILE A N 1
ATOM 885 C CA . ILE A 1 109 ? -9.438 -34.088 -5.144 1.00 61.91 109 ILE A CA 1
ATOM 886 C C . ILE A 1 109 ? -8.788 -35.116 -4.209 1.00 61.91 109 ILE A C 1
ATOM 888 O O . ILE A 1 109 ? -7.649 -35.537 -4.414 1.00 61.91 109 ILE A O 1
ATOM 892 N N . GLY A 1 110 ? -9.501 -35.472 -3.140 1.00 51.94 110 GLY A N 1
ATOM 893 C CA . GLY A 1 110 ? -9.072 -36.451 -2.150 1.00 51.94 110 GLY A CA 1
ATOM 894 C C . GLY A 1 110 ? -8.698 -37.773 -2.816 1.00 51.94 110 GLY A C 1
ATOM 895 O O . GLY A 1 110 ? -9.538 -38.470 -3.382 1.00 51.94 110 GLY A O 1
ATOM 896 N N . ALA A 1 111 ? -7.418 -38.128 -2.733 1.00 53.09 111 ALA A N 1
ATOM 897 C CA . ALA A 1 111 ? -6.843 -39.369 -3.239 1.00 53.09 111 ALA A CA 1
ATOM 898 C C . ALA A 1 111 ? -7.231 -40.603 -2.388 1.00 53.09 111 ALA A C 1
ATOM 900 O O . ALA A 1 111 ? -6.379 -41.429 -2.066 1.00 53.09 111 ALA A O 1
ATOM 901 N N . GLU A 1 112 ? -8.506 -40.758 -2.017 1.00 54.12 112 GLU A N 1
ATOM 902 C CA . GLU A 1 112 ? -8.989 -41.910 -1.233 1.00 54.12 112 GLU A CA 1
ATOM 903 C C . GLU A 1 112 ? -9.463 -43.104 -2.088 1.00 54.12 112 GLU A C 1
ATOM 905 O O . GLU A 1 112 ? -9.730 -44.180 -1.556 1.00 54.12 112 GLU A O 1
ATOM 910 N N . GLU A 1 113 ? -9.483 -43.004 -3.422 1.00 53.12 113 GLU A N 1
ATOM 911 C CA . GLU A 1 113 ? -9.937 -44.108 -4.293 1.00 53.12 113 GLU A CA 1
ATOM 912 C C . GLU A 1 113 ? -8.868 -45.165 -4.655 1.00 53.12 113 GLU A C 1
ATOM 914 O O . GLU A 1 113 ? -9.156 -46.116 -5.387 1.00 53.12 113 GLU A O 1
ATOM 919 N N . MET A 1 114 ? -7.635 -45.072 -4.137 1.00 52.47 114 MET A N 1
ATOM 920 C CA . MET A 1 114 ? -6.570 -46.052 -4.443 1.00 52.47 114 MET A CA 1
ATOM 921 C C . MET A 1 114 ? -6.329 -47.131 -3.371 1.00 52.47 114 MET A C 1
ATOM 923 O O . MET A 1 114 ? -5.510 -48.025 -3.594 1.00 52.47 114 MET A O 1
ATOM 927 N N . ALA A 1 115 ? -7.055 -47.126 -2.247 1.00 52.62 115 ALA A N 1
ATOM 928 C CA . ALA A 1 115 ? -6.896 -48.147 -1.199 1.00 52.62 115 ALA A CA 1
ATOM 929 C C . ALA A 1 115 ? -7.873 -49.335 -1.323 1.00 52.62 115 ALA A C 1
ATOM 931 O O . ALA A 1 115 ? -7.554 -50.448 -0.906 1.00 52.62 115 ALA A O 1
ATOM 932 N N . THR A 1 116 ? -9.036 -49.165 -1.958 1.00 50.44 116 THR A N 1
ATOM 933 C CA . THR A 1 116 ? -10.081 -50.209 -2.018 1.00 50.44 116 THR A CA 1
ATOM 934 C C . THR A 1 116 ? -9.937 -51.193 -3.184 1.00 50.44 116 THR A C 1
ATOM 936 O O . THR A 1 116 ? -10.568 -52.250 -3.169 1.00 50.44 116 THR A O 1
ATOM 939 N N . LYS A 1 117 ? -9.059 -50.930 -4.166 1.00 48.53 117 LYS A N 1
ATOM 940 C CA . LYS A 1 117 ? -8.798 -51.870 -5.279 1.00 48.53 117 LYS A CA 1
ATOM 941 C C . LYS A 1 117 ? -7.757 -52.952 -4.969 1.00 48.53 117 LYS A C 1
ATOM 943 O O . LYS A 1 117 ? -7.767 -53.984 -5.634 1.00 48.53 117 LYS A O 1
ATOM 948 N N . LYS A 1 118 ? -6.912 -52.786 -3.943 1.00 48.53 118 LYS A N 1
ATOM 949 C CA . LYS A 1 118 ? -5.934 -53.821 -3.541 1.00 48.53 118 LYS A CA 1
ATOM 950 C C . LYS A 1 118 ? -6.498 -54.899 -2.607 1.00 48.53 118 LYS A C 1
ATOM 952 O O . LYS A 1 118 ? -5.876 -55.941 -2.482 1.00 48.53 118 LYS A O 1
ATOM 957 N N . ALA A 1 119 ? -7.681 -54.702 -2.019 1.00 51.22 119 ALA A N 1
ATOM 958 C CA . ALA A 1 119 ? -8.299 -55.677 -1.109 1.00 51.22 119 ALA A CA 1
ATOM 959 C C . ALA A 1 119 ? -9.269 -56.670 -1.790 1.00 51.22 119 ALA A C 1
ATOM 961 O O . ALA A 1 119 ? -9.807 -57.548 -1.126 1.00 51.22 119 ALA A O 1
ATOM 962 N N . LYS A 1 120 ? -9.520 -56.542 -3.104 1.00 51.88 120 LYS A N 1
ATOM 963 C CA . LYS A 1 120 ? -10.402 -57.455 -3.866 1.00 51.88 120 LYS A CA 1
ATOM 964 C C . LYS A 1 120 ? -9.674 -58.392 -4.836 1.00 51.88 120 LYS A C 1
ATOM 966 O O . LYS A 1 120 ? -10.334 -59.181 -5.500 1.00 51.88 120 LYS A O 1
ATOM 971 N N . THR A 1 121 ? -8.344 -58.319 -4.915 1.00 50.28 121 THR A N 1
ATOM 972 C CA . THR A 1 121 ? -7.545 -59.212 -5.769 1.00 50.28 121 THR A CA 1
ATOM 973 C C . THR A 1 121 ? -6.236 -59.586 -5.075 1.00 50.28 121 THR A C 1
ATOM 975 O O . THR A 1 121 ? -5.188 -59.056 -5.438 1.00 50.28 121 THR A O 1
ATOM 978 N N . SER A 1 122 ? -6.302 -60.433 -4.044 1.00 39.50 122 SER A N 1
ATOM 979 C CA . SER A 1 122 ? -5.327 -61.485 -3.666 1.00 39.50 122 SER A CA 1
ATOM 980 C C . SER A 1 122 ? -5.584 -61.955 -2.242 1.00 39.50 122 SER A C 1
ATOM 982 O O . SER A 1 122 ? -5.727 -61.078 -1.363 1.00 39.50 122 SER A O 1
#

Sequence (122 aa):
MKDEAAHDPKYSTFVKRLTSFKKRKTKYSKGETDEQFCSRLGISLSKFRSWKYKSVEPDVISALVLADRLDVKLEWLIAGRGHEVEFLNGEGLRVTRIPREPLEIVEEIGAEEMATKKAKTS

Radius of gyration: 21.65 Å; chains: 1; bounding box: 43×74×35 Å

Organism: Desulfomonile tiedjei (strain ATCC 49306 / DSM 6799 / DCB-1) (NCBI:txid706587)

InterPro domains:
  IPR010982 Lambda repressor-like, DNA-binding domain superfamily [G3DSA:1.10.260.40] (19-86)
  IPR010982 Lambda repressor-like, DNA-binding domain superfamily [SSF47413] (26-79)

Foldseek 3Di:
DFPQCLPDPCQVALLSLLCVPWADDDPPDDTADLVRSCVLLVHDSVVSVCVVPVVDDDDPVSLVSSLVSVQADSCCSHRVHDKGWDQPDPPRDIDIRTHGDDDDPDPPPDPPVPPVVVVPPD

Secondary structure (DSSP, 8-state):
----GGG-GGGSSHHHHHHTTSPPP-SSSPPPPHHHHHHHHT--HHHHHHHHHS-PPPPHHHHHHHHHHHT--HHHHHH-TT-EEEEETTTTEEEEE---PPP---------TTSSSSSS--